Protein AF-A0AAW4NFN5-F1 (afdb_monomer)

Mean predicted aligned error: 8.97 Å

Sequence (107 aa):
WNAKKGEVRNARDNGRLASFLAEVKDKYNSLLTTNGIITVEMLKAVLKDKDTTGRFLLNFGDTIVEWYRTSKARQTFLHKRTWQKNLRAFVHSLDKDDIAFEDINEN

Structure (mmCIF, N/CA/C/O backbone):
data_AF-A0AAW4NFN5-F1
#
_entry.id   AF-A0AAW4NFN5-F1
#
loop_
_atom_site.group_PDB
_atom_site.id
_atom_site.type_symbol
_atom_site.label_atom_id
_atom_site.label_alt_id
_atom_site.label_comp_id
_atom_site.label_asym_id
_atom_site.label_entity_id
_atom_site.label_seq_id
_atom_site.pdbx_PDB_ins_code
_atom_site.Cartn_x
_atom_site.Cartn_y
_atom_site.Cartn_z
_atom_site.occupancy
_atom_site.B_iso_or_equiv
_atom_site.auth_seq_id
_atom_site.auth_comp_id
_atom_site.auth_asym_id
_atom_site.auth_atom_id
_atom_site.pdbx_PDB_model_num
ATOM 1 N N . TRP A 1 1 ? 22.480 0.160 -13.991 1.00 79.81 1 TRP A N 1
ATOM 2 C CA . TRP A 1 1 ? 21.381 1.102 -13.727 1.00 79.81 1 TRP A CA 1
ATOM 3 C C . TRP A 1 1 ? 21.968 2.478 -13.463 1.00 79.81 1 TRP A C 1
ATOM 5 O O . TRP A 1 1 ? 22.874 2.571 -12.644 1.00 79.81 1 TRP A O 1
ATOM 15 N N . ASN A 1 2 ? 21.517 3.516 -14.167 1.00 82.44 2 ASN A N 1
ATOM 16 C CA . ASN A 1 2 ? 21.845 4.908 -13.873 1.00 82.44 2 ASN A CA 1
ATOM 17 C C . ASN A 1 2 ? 20.659 5.539 -13.136 1.00 82.44 2 ASN A C 1
ATOM 19 O O . ASN A 1 2 ? 19.684 5.936 -13.766 1.00 82.44 2 ASN A O 1
ATOM 23 N N . ALA A 1 3 ? 20.757 5.647 -11.811 1.00 75.00 3 ALA A N 1
ATOM 24 C CA . ALA A 1 3 ? 19.664 6.139 -10.974 1.00 75.00 3 ALA A CA 1
ATOM 25 C C . ALA A 1 3 ? 19.273 7.602 -11.248 1.00 75.00 3 ALA A C 1
ATOM 27 O O . ALA A 1 3 ? 18.123 7.959 -11.032 1.00 75.00 3 ALA A O 1
ATOM 28 N N . LYS A 1 4 ? 20.193 8.438 -11.757 1.00 78.88 4 LYS A N 1
ATOM 29 C CA . LYS A 1 4 ? 19.895 9.843 -12.093 1.00 78.88 4 LYS A CA 1
ATOM 30 C C . LYS A 1 4 ? 19.066 9.982 -13.365 1.00 78.88 4 LYS A C 1
ATOM 32 O O . LYS A 1 4 ? 18.282 10.914 -13.473 1.00 78.88 4 LYS A O 1
ATOM 37 N N . LYS A 1 5 ? 19.285 9.092 -14.335 1.00 79.12 5 LYS A N 1
ATOM 38 C CA . LYS A 1 5 ? 18.600 9.128 -15.637 1.00 79.12 5 LYS A CA 1
ATOM 39 C C . LYS A 1 5 ? 17.435 8.151 -15.732 1.00 79.12 5 LYS A C 1
ATOM 41 O O . LYS A 1 5 ? 16.595 8.297 -16.604 1.00 79.12 5 LYS A O 1
ATOM 46 N N . GLY A 1 6 ? 17.387 7.160 -14.847 1.00 73.00 6 GLY A N 1
ATOM 47 C CA . GLY A 1 6 ? 16.391 6.103 -14.920 1.00 73.00 6 GLY A CA 1
ATOM 48 C C . GLY A 1 6 ? 16.633 5.128 -16.077 1.00 73.00 6 GLY A C 1
ATOM 49 O O . GLY A 1 6 ? 15.679 4.584 -16.614 1.00 73.00 6 GLY A O 1
ATOM 50 N N . GLU A 1 7 ? 17.890 4.912 -16.479 1.00 84.06 7 GLU A N 1
ATOM 51 C CA . GLU A 1 7 ? 18.245 4.163 -17.695 1.00 84.06 7 GLU A CA 1
ATOM 52 C C . GLU A 1 7 ? 19.255 3.034 -17.424 1.00 84.06 7 GLU A C 1
ATOM 54 O O . GLU A 1 7 ? 20.080 3.071 -16.501 1.00 84.06 7 GLU A O 1
ATOM 59 N N . VAL A 1 8 ? 19.238 2.015 -18.276 1.00 85.38 8 VAL A N 1
ATOM 60 C CA . VAL A 1 8 ? 20.260 0.976 -18.419 1.00 85.38 8 VAL A CA 1
ATOM 61 C C . VAL A 1 8 ? 21.063 1.177 -19.711 1.00 85.38 8 VAL A C 1
ATOM 63 O O . VAL A 1 8 ? 20.715 1.970 -20.578 1.00 85.38 8 VAL A O 1
ATOM 66 N N . ARG A 1 9 ? 22.210 0.498 -19.835 1.00 84.12 9 ARG A N 1
ATOM 67 C CA . ARG A 1 9 ? 23.105 0.670 -20.997 1.00 84.12 9 ARG A CA 1
ATOM 68 C C . ARG A 1 9 ? 22.526 0.099 -22.293 1.00 84.12 9 ARG A C 1
ATOM 70 O O . ARG A 1 9 ? 22.914 0.526 -23.372 1.00 84.12 9 ARG A O 1
ATOM 77 N N . ASN A 1 10 ? 21.649 -0.895 -22.186 1.00 90.75 10 ASN A N 1
ATOM 78 C CA . ASN A 1 10 ? 21.074 -1.581 -23.330 1.00 90.75 10 ASN A CA 1
ATOM 79 C C . ASN A 1 10 ? 19.816 -0.841 -23.812 1.00 90.75 10 ASN A C 1
ATOM 81 O O . ASN A 1 10 ? 18.858 -0.688 -23.057 1.00 90.75 10 ASN A O 1
ATOM 85 N N . ALA A 1 11 ? 19.806 -0.415 -25.076 1.00 86.00 11 ALA A N 1
ATOM 86 C CA . ALA A 1 11 ? 18.695 0.336 -25.662 1.00 86.00 11 ALA A CA 1
ATOM 87 C C . ALA A 1 11 ? 17.368 -0.449 -25.679 1.00 86.00 11 ALA A C 1
ATOM 89 O O . ALA A 1 11 ? 16.304 0.127 -25.459 1.00 86.00 11 ALA A O 1
ATOM 90 N N . ARG A 1 12 ? 17.418 -1.771 -25.883 1.00 88.88 12 ARG A N 1
ATOM 91 C CA . ARG A 1 12 ? 16.230 -2.636 -25.854 1.00 88.88 12 ARG A CA 1
ATOM 92 C C . ARG A 1 12 ? 15.629 -2.698 -24.455 1.00 88.88 12 ARG A C 1
ATOM 94 O O . ARG A 1 12 ? 14.414 -2.594 -24.300 1.00 88.88 12 ARG A O 1
ATOM 101 N N . ASP A 1 13 ? 16.476 -2.847 -23.443 1.00 87.19 13 ASP A N 1
ATOM 102 C CA . ASP A 1 13 ? 16.025 -2.877 -22.053 1.00 87.19 13 ASP A CA 1
ATOM 103 C C . ASP A 1 13 ? 15.548 -1.494 -21.583 1.00 87.19 13 ASP A C 1
ATOM 105 O O . ASP A 1 13 ? 14.597 -1.425 -20.808 1.00 87.19 13 ASP A O 1
ATOM 109 N N . ASN A 1 14 ? 16.096 -0.397 -22.125 1.00 85.75 14 ASN A N 1
ATOM 110 C CA . ASN A 1 14 ? 15.539 0.948 -21.930 1.00 85.75 14 ASN A CA 1
ATOM 111 C C . ASN A 1 14 ? 14.130 1.087 -22.505 1.00 85.75 14 ASN A C 1
ATOM 113 O O . ASN A 1 14 ? 13.263 1.640 -21.838 1.00 85.75 14 ASN A O 1
ATOM 117 N N . GLY A 1 15 ? 13.872 0.555 -23.703 1.00 88.12 15 GLY A N 1
ATOM 118 C CA . GLY A 1 15 ? 12.526 0.565 -24.287 1.00 88.12 15 GLY A CA 1
ATOM 119 C C . GLY A 1 15 ? 11.510 -0.213 -23.442 1.00 88.12 15 GLY A C 1
ATOM 120 O O . GLY A 1 15 ? 10.401 0.264 -23.194 1.00 88.12 15 GLY A O 1
ATOM 121 N N . ARG A 1 16 ? 11.909 -1.386 -22.927 1.00 88.69 16 ARG A N 1
ATOM 122 C CA . ARG A 1 16 ? 11.086 -2.178 -21.993 1.00 88.69 16 ARG A CA 1
ATOM 123 C C . ARG A 1 16 ? 10.813 -1.422 -20.698 1.00 88.69 16 ARG A C 1
ATOM 125 O O . ARG A 1 16 ? 9.680 -1.401 -20.231 1.00 88.69 16 ARG A O 1
ATOM 132 N N . LEU A 1 17 ? 11.837 -0.784 -20.142 1.00 86.19 17 LEU A N 1
ATOM 133 C CA . LEU A 1 17 ? 11.709 -0.008 -18.918 1.00 86.19 17 LEU A CA 1
ATOM 134 C C . LEU A 1 17 ? 10.800 1.212 -19.103 1.00 86.19 17 LEU A C 1
ATOM 136 O O . LEU A 1 17 ? 9.963 1.472 -18.247 1.00 86.19 17 LEU A O 1
ATOM 140 N N . ALA A 1 18 ? 10.929 1.933 -20.216 1.00 86.88 18 ALA A N 1
ATOM 141 C CA . ALA A 1 18 ? 10.069 3.069 -20.530 1.00 86.88 18 ALA A CA 1
ATOM 142 C C . ALA A 1 18 ? 8.598 2.644 -20.652 1.00 86.88 18 ALA A C 1
ATOM 144 O O . ALA A 1 18 ? 7.723 3.304 -20.096 1.00 86.88 18 ALA A O 1
ATOM 145 N N . SER A 1 19 ? 8.342 1.508 -21.308 1.00 88.38 19 SER A N 1
ATOM 146 C CA . SER A 1 19 ? 6.992 0.939 -21.433 1.00 88.38 19 SER A CA 1
ATOM 147 C C . SER A 1 19 ? 6.417 0.555 -20.067 1.00 88.38 19 SER A C 1
ATOM 149 O O . SER A 1 19 ? 5.292 0.920 -19.746 1.00 88.38 19 SER A O 1
ATOM 151 N N . PHE A 1 20 ? 7.219 -0.100 -19.222 1.00 85.56 20 PHE A N 1
ATOM 152 C CA . PHE A 1 20 ? 6.820 -0.441 -17.857 1.00 85.56 20 PHE A CA 1
ATOM 153 C C . PHE A 1 20 ? 6.539 0.808 -17.004 1.00 85.56 20 PHE A C 1
ATOM 155 O O . PHE A 1 20 ? 5.557 0.856 -16.274 1.00 85.56 20 PHE A O 1
ATOM 162 N N . LEU A 1 21 ? 7.362 1.855 -17.113 1.00 86.56 21 LEU A N 1
ATOM 163 C CA . LEU A 1 21 ? 7.136 3.119 -16.404 1.00 86.56 21 LEU A CA 1
ATOM 164 C C . LEU A 1 21 ? 5.854 3.826 -16.860 1.00 86.56 21 LEU A C 1
ATOM 166 O O . LEU A 1 21 ? 5.182 4.434 -16.028 1.00 86.56 21 LEU A O 1
ATOM 170 N N . ALA A 1 22 ? 5.521 3.761 -18.151 1.00 88.88 22 ALA A N 1
ATOM 171 C CA . ALA A 1 22 ? 4.262 4.285 -18.670 1.00 88.88 22 ALA A CA 1
ATOM 172 C C . ALA A 1 22 ? 3.067 3.516 -18.086 1.00 88.88 22 ALA A C 1
ATOM 174 O O . ALA A 1 22 ? 2.170 4.131 -17.521 1.00 88.88 22 ALA A O 1
ATOM 175 N N . GLU A 1 23 ? 3.120 2.182 -18.095 1.00 88.19 23 GLU A N 1
ATOM 176 C CA . GLU A 1 23 ? 2.078 1.331 -17.507 1.00 88.19 23 GLU A CA 1
ATOM 177 C C . GLU A 1 23 ? 1.865 1.613 -16.009 1.00 88.19 23 GLU A C 1
ATOM 179 O O . GLU A 1 23 ? 0.731 1.733 -15.542 1.00 88.19 23 GLU A O 1
ATOM 184 N N . VAL A 1 24 ? 2.954 1.766 -15.246 1.00 84.94 24 VAL A N 1
ATOM 185 C CA . VAL A 1 24 ? 2.895 2.119 -13.820 1.00 84.94 24 VAL A CA 1
ATOM 186 C C . VAL A 1 24 ? 2.219 3.474 -13.615 1.00 84.94 24 VAL A C 1
ATOM 188 O O . VAL A 1 24 ? 1.400 3.605 -12.706 1.00 84.94 24 VAL A O 1
ATOM 191 N N . LYS A 1 25 ? 2.538 4.477 -14.443 1.00 84.56 25 LYS A N 1
ATOM 192 C CA . LYS A 1 25 ? 1.921 5.810 -14.368 1.00 84.56 25 LYS A CA 1
ATOM 193 C C . LYS A 1 25 ? 0.436 5.776 -14.717 1.00 84.56 25 LYS A C 1
ATOM 195 O O . LYS A 1 25 ? -0.349 6.398 -14.008 1.00 84.56 25 LYS A O 1
ATOM 200 N N . ASP A 1 26 ? 0.047 5.031 -15.745 1.00 86.56 26 ASP A N 1
ATOM 201 C CA . ASP A 1 26 ? -1.355 4.916 -16.154 1.00 86.56 26 ASP A CA 1
ATOM 202 C C . ASP A 1 26 ? -2.192 4.221 -15.073 1.00 86.56 26 ASP A C 1
ATOM 204 O O . ASP A 1 26 ? -3.225 4.748 -14.652 1.00 86.56 26 ASP A O 1
ATOM 208 N N . LYS A 1 27 ? -1.712 3.087 -14.538 1.00 81.81 27 LYS A N 1
ATOM 209 C CA . LYS A 1 27 ? -2.376 2.376 -13.429 1.00 81.81 27 LYS A CA 1
ATOM 210 C C . LYS A 1 27 ? -2.416 3.221 -12.151 1.00 81.81 27 LYS A C 1
ATOM 212 O O . LYS A 1 27 ? -3.423 3.196 -11.449 1.00 81.81 27 LYS A O 1
ATOM 217 N N . TYR A 1 28 ? -1.363 3.992 -11.864 1.00 81.44 28 TYR A N 1
ATOM 218 C CA . TYR A 1 28 ? -1.364 4.966 -10.770 1.00 81.44 28 TYR A CA 1
ATOM 219 C C . TYR A 1 28 ? -2.468 6.007 -10.979 1.00 81.44 28 TYR A C 1
ATOM 221 O O . TYR A 1 28 ? -3.372 6.094 -10.160 1.00 81.44 28 TYR A O 1
ATOM 229 N N . ASN A 1 29 ? -2.475 6.736 -12.094 1.00 79.81 29 ASN A N 1
ATOM 230 C CA . ASN A 1 29 ? -3.467 7.787 -12.334 1.00 79.81 29 ASN A CA 1
ATOM 231 C C . ASN A 1 29 ? -4.906 7.247 -12.290 1.00 79.81 29 ASN A C 1
ATOM 233 O O . ASN A 1 29 ? -5.766 7.854 -11.657 1.00 79.81 29 ASN A O 1
ATOM 237 N N . SER A 1 30 ? -5.152 6.069 -12.873 1.00 80.38 30 SER A N 1
ATOM 238 C CA . SER A 1 30 ? -6.462 5.409 -12.822 1.00 80.38 30 SER A CA 1
ATOM 239 C C . SER A 1 30 ? -6.916 5.106 -11.390 1.00 80.38 30 SER A C 1
ATOM 241 O O . SER A 1 30 ? -8.086 5.314 -11.063 1.00 80.38 30 SER A O 1
ATOM 243 N N . LEU A 1 31 ? -6.014 4.619 -10.530 1.00 73.06 31 LEU A N 1
ATOM 244 C CA . LEU A 1 31 ? -6.323 4.362 -9.122 1.00 73.06 31 LEU A CA 1
ATOM 245 C C . LEU A 1 31 ? -6.591 5.658 -8.356 1.00 73.06 31 LEU A C 1
ATOM 247 O O . LEU A 1 31 ? -7.501 5.681 -7.535 1.00 73.06 31 LEU A O 1
ATOM 251 N N . LEU A 1 32 ? -5.850 6.732 -8.644 1.00 73.69 32 LEU A N 1
ATOM 252 C CA . LEU A 1 32 ? -6.001 8.015 -7.948 1.00 73.69 32 LEU A CA 1
ATOM 253 C C . LEU A 1 32 ? -7.380 8.593 -8.231 1.00 73.69 32 LEU A C 1
ATOM 255 O O . LEU A 1 32 ? -8.093 8.983 -7.315 1.00 73.69 32 LEU A O 1
ATOM 259 N N . THR A 1 33 ? -7.765 8.596 -9.508 1.00 74.75 33 THR A N 1
ATOM 260 C CA . THR A 1 33 ? -9.070 9.083 -9.952 1.00 74.75 33 THR A CA 1
ATOM 261 C C . THR A 1 33 ? -10.220 8.254 -9.383 1.00 74.75 33 THR A C 1
ATOM 263 O O . THR A 1 33 ? -11.266 8.813 -9.077 1.00 74.75 33 THR A O 1
ATOM 266 N N . THR A 1 34 ? -10.042 6.939 -9.232 1.00 69.19 34 THR A N 1
ATOM 267 C CA . THR A 1 34 ? -11.123 6.045 -8.780 1.00 69.19 34 THR A CA 1
ATOM 268 C C . THR A 1 34 ? -11.273 6.021 -7.260 1.00 69.19 34 THR A C 1
ATOM 270 O O . THR A 1 34 ? -12.395 5.983 -6.760 1.00 69.19 34 THR A O 1
ATOM 273 N N . ASN A 1 35 ? -10.157 6.028 -6.524 1.00 64.44 35 ASN A N 1
ATOM 274 C CA . ASN A 1 35 ? -10.138 5.727 -5.091 1.00 64.44 35 ASN A CA 1
ATOM 275 C C . ASN A 1 35 ? -9.774 6.933 -4.213 1.00 64.44 35 ASN A C 1
ATOM 277 O O . ASN A 1 35 ? -9.806 6.807 -2.992 1.00 64.44 35 ASN A O 1
ATOM 281 N N . GLY A 1 36 ? -9.353 8.063 -4.793 1.00 62.12 36 GLY A N 1
ATOM 282 C CA . GLY A 1 36 ? -8.903 9.257 -4.063 1.00 62.12 36 GLY A CA 1
ATOM 283 C C . GLY A 1 36 ? -7.541 9.114 -3.365 1.00 62.12 36 GLY A C 1
ATOM 284 O O . GLY A 1 36 ? -6.851 10.109 -3.170 1.00 62.12 36 GLY A O 1
ATOM 285 N N . ILE A 1 37 ? -7.111 7.886 -3.049 1.00 64.69 37 ILE A N 1
ATOM 286 C CA . ILE A 1 37 ? -5.837 7.552 -2.395 1.00 64.69 37 ILE A CA 1
ATOM 287 C C . ILE A 1 37 ? -5.178 6.363 -3.092 1.00 64.69 37 ILE A C 1
ATOM 289 O O . ILE A 1 37 ? -5.842 5.430 -3.546 1.00 64.69 37 ILE A O 1
ATOM 293 N N . ILE A 1 38 ? -3.841 6.365 -3.123 1.00 65.75 38 ILE A N 1
ATOM 294 C CA . ILE A 1 38 ? -3.039 5.240 -3.611 1.00 65.75 38 ILE A CA 1
ATOM 295 C C . ILE A 1 38 ? -1.984 4.858 -2.586 1.00 65.75 38 ILE A C 1
ATOM 297 O O . ILE A 1 38 ? -1.079 5.632 -2.285 1.00 65.75 38 ILE A O 1
ATOM 301 N N . THR A 1 39 ? -2.019 3.602 -2.146 1.00 71.44 39 THR A N 1
ATOM 302 C CA . THR A 1 39 ? -0.892 2.987 -1.438 1.00 71.44 39 THR A CA 1
ATOM 303 C C . THR A 1 39 ? -0.004 2.197 -2.402 1.00 71.44 39 THR A C 1
ATOM 305 O O . THR A 1 39 ? -0.444 1.704 -3.443 1.00 71.44 39 THR A O 1
ATOM 308 N N . VAL A 1 40 ? 1.263 1.995 -2.034 1.00 75.00 40 VAL A N 1
ATOM 309 C CA . VAL A 1 40 ? 2.204 1.173 -2.820 1.00 75.00 40 VAL A CA 1
ATOM 310 C C . VAL A 1 40 ? 1.687 -0.259 -3.024 1.00 75.00 40 VAL A C 1
ATOM 312 O O . VAL A 1 40 ? 1.949 -0.872 -4.058 1.00 75.00 40 VAL A O 1
ATOM 315 N N . GLU A 1 41 ? 0.945 -0.811 -2.061 1.00 74.50 41 GLU A N 1
ATOM 316 C CA . GLU A 1 41 ? 0.388 -2.161 -2.181 1.00 74.50 41 GLU A CA 1
ATOM 317 C C . GLU A 1 41 ? -0.808 -2.217 -3.148 1.00 74.50 41 GLU A C 1
ATOM 319 O O . GLU A 1 41 ? -0.926 -3.209 -3.865 1.00 74.50 41 GLU A O 1
ATOM 324 N N . MET A 1 42 ? -1.618 -1.152 -3.258 1.00 74.19 42 MET A N 1
ATOM 325 C CA . MET A 1 42 ? -2.657 -1.022 -4.299 1.00 74.19 42 MET A CA 1
ATOM 326 C C . MET A 1 42 ? -2.043 -1.021 -5.693 1.00 74.19 42 MET A C 1
ATOM 328 O O . MET A 1 42 ? -2.424 -1.821 -6.542 1.00 74.19 42 MET A O 1
ATOM 332 N N . LEU A 1 43 ? -1.024 -0.188 -5.911 1.00 76.69 43 LEU A N 1
ATOM 333 C CA . LEU A 1 43 ? -0.354 -0.111 -7.205 1.00 76.69 43 LEU A CA 1
ATOM 334 C C . LEU A 1 43 ? 0.279 -1.458 -7.595 1.00 76.69 43 LEU A C 1
ATOM 336 O O . LEU A 1 43 ? 0.130 -1.916 -8.725 1.00 76.69 43 LEU A O 1
ATOM 340 N N . LYS A 1 44 ? 0.928 -2.144 -6.642 1.00 79.31 44 LYS A N 1
ATOM 341 C CA . LYS A 1 44 ? 1.475 -3.498 -6.851 1.00 79.31 44 LYS A CA 1
ATOM 342 C C . LYS A 1 44 ? 0.406 -4.541 -7.169 1.00 79.31 44 LYS A C 1
ATOM 344 O O . LYS A 1 44 ? 0.716 -5.498 -7.876 1.00 79.31 44 LYS A O 1
ATOM 349 N N . ALA A 1 45 ? -0.788 -4.411 -6.599 1.00 75.44 45 ALA A N 1
ATOM 350 C CA . ALA A 1 45 ? -1.887 -5.333 -6.835 1.00 75.44 45 ALA A CA 1
ATOM 351 C C . ALA A 1 45 ? -2.470 -5.135 -8.246 1.00 75.44 45 ALA A C 1
ATOM 353 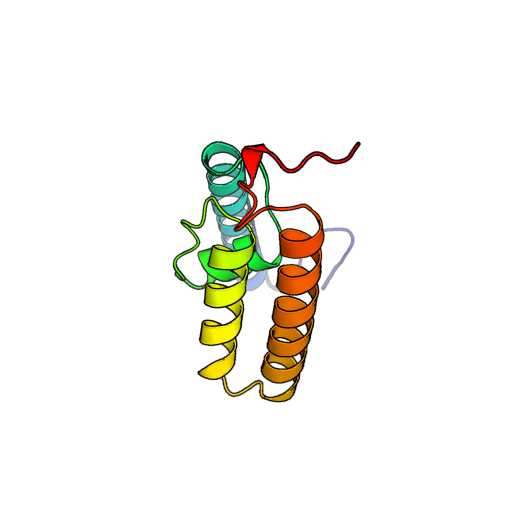O O . ALA A 1 45 ? -2.534 -6.110 -8.994 1.00 75.44 45 ALA A O 1
ATOM 354 N N . VAL A 1 46 ? -2.724 -3.893 -8.681 1.00 74.25 46 VAL A N 1
ATOM 355 C CA . VAL A 1 46 ? -3.160 -3.608 -10.065 1.00 74.25 46 VAL A CA 1
ATOM 356 C C . VAL A 1 46 ? -2.112 -4.024 -11.094 1.00 74.25 46 VAL A C 1
ATOM 358 O O . VAL A 1 46 ? -2.456 -4.576 -12.135 1.00 74.25 46 VAL A O 1
ATOM 361 N N . LEU A 1 47 ? -0.821 -3.805 -10.826 1.00 79.88 47 LEU A N 1
ATOM 362 C CA . LEU A 1 47 ? 0.269 -4.241 -11.715 1.00 79.88 47 LEU A CA 1
ATOM 363 C C . LEU A 1 47 ? 0.385 -5.765 -11.852 1.00 79.88 47 LEU A C 1
ATOM 365 O O . LEU A 1 47 ? 1.085 -6.249 -12.733 1.00 79.88 47 LEU A O 1
ATOM 369 N N . LYS A 1 48 ? -0.253 -6.531 -10.967 1.00 80.38 48 LYS A N 1
ATOM 370 C CA . LYS A 1 48 ? -0.276 -7.998 -11.016 1.00 80.38 48 LYS A CA 1
ATOM 371 C C . LYS A 1 48 ? -1.670 -8.542 -11.324 1.00 80.38 48 LYS A C 1
ATOM 373 O O . LYS A 1 48 ? -1.956 -9.690 -10.971 1.00 80.38 48 LYS A O 1
ATOM 378 N N . ASP A 1 49 ? -2.515 -7.698 -11.915 1.00 73.81 49 ASP A N 1
ATOM 379 C CA . ASP A 1 49 ? -3.903 -7.977 -12.287 1.00 73.81 49 ASP A CA 1
ATOM 380 C C . ASP A 1 49 ? -4.703 -8.605 -11.137 1.00 73.81 49 ASP A C 1
ATOM 382 O O . ASP A 1 49 ? -5.455 -9.568 -11.297 1.00 73.81 49 ASP A O 1
ATOM 386 N N . LYS A 1 50 ? -4.481 -8.085 -9.926 1.00 68.19 50 LYS A N 1
ATOM 387 C CA . LYS A 1 50 ? -5.274 -8.408 -8.741 1.00 68.19 50 LYS A CA 1
ATOM 388 C C . LYS A 1 50 ? -6.368 -7.373 -8.574 1.00 68.19 50 LYS A C 1
ATOM 390 O O . LYS A 1 50 ? -6.148 -6.196 -8.851 1.00 68.19 50 LYS A O 1
ATOM 395 N N . ASP A 1 51 ? -7.522 -7.8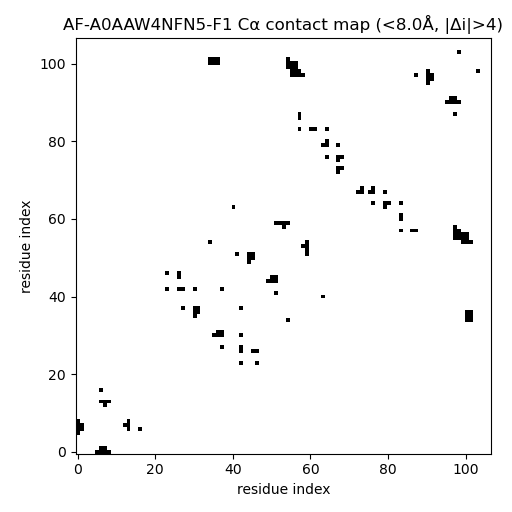25 -8.096 1.00 64.38 51 ASP A N 1
ATOM 396 C CA . ASP A 1 51 ? -8.619 -6.926 -7.772 1.00 64.38 51 ASP A CA 1
ATOM 397 C C . ASP A 1 51 ? -8.193 -5.970 -6.651 1.00 64.38 51 ASP A C 1
ATOM 399 O O . ASP A 1 51 ? -7.759 -6.385 -5.574 1.00 64.38 51 ASP A O 1
ATOM 403 N N . THR A 1 52 ? -8.272 -4.677 -6.942 1.00 61.00 52 THR A N 1
ATOM 404 C CA . THR A 1 52 ? -8.027 -3.587 -5.994 1.00 61.00 52 THR A CA 1
ATOM 405 C C . THR A 1 52 ? -9.240 -2.692 -5.852 1.00 61.00 52 THR A C 1
ATOM 407 O O . THR A 1 52 ? -9.116 -1.572 -5.356 1.00 61.00 52 THR A O 1
ATOM 410 N N . THR A 1 53 ? -10.407 -3.165 -6.288 1.00 61.06 53 THR A N 1
ATOM 411 C CA . THR A 1 53 ? -11.693 -2.476 -6.170 1.00 61.06 53 THR A CA 1
ATOM 412 C C . THR A 1 53 ? -12.189 -2.534 -4.719 1.00 61.06 53 THR A C 1
ATOM 414 O O . THR A 1 53 ? -13.348 -2.808 -4.438 1.00 61.06 53 THR A O 1
ATOM 417 N N . GLY A 1 54 ? -11.295 -2.309 -3.757 1.00 61.81 54 GLY A N 1
ATOM 418 C CA . GLY A 1 54 ? -11.655 -2.044 -2.376 1.00 61.81 54 GLY A CA 1
ATOM 419 C C . GLY A 1 54 ? -11.859 -0.546 -2.233 1.00 61.81 54 GLY A C 1
ATOM 420 O O . GLY A 1 54 ? -10.967 0.228 -2.570 1.00 61.81 54 GLY A O 1
ATOM 421 N N . ARG A 1 55 ? -13.025 -0.131 -1.739 1.00 74.12 55 ARG A N 1
ATOM 422 C CA . ARG A 1 55 ? -13.256 1.252 -1.287 1.00 74.12 55 ARG A CA 1
ATOM 423 C C . ARG A 1 55 ? -13.023 1.414 0.211 1.00 74.12 55 ARG A C 1
ATOM 425 O O . ARG A 1 55 ? -13.107 2.528 0.702 1.00 74.12 55 ARG A O 1
ATOM 432 N N . PHE A 1 56 ? -12.734 0.318 0.913 1.00 83.19 56 PHE A N 1
ATOM 433 C CA . PHE A 1 56 ? -12.637 0.260 2.365 1.00 83.19 56 PHE A CA 1
ATOM 434 C C . PHE A 1 56 ? -11.317 -0.365 2.826 1.00 83.19 56 PHE A C 1
ATOM 436 O O . PHE A 1 56 ? -10.801 -1.304 2.209 1.00 83.19 56 PHE A O 1
ATOM 443 N N . LEU A 1 57 ? -10.782 0.165 3.920 1.00 85.75 57 LEU A N 1
ATOM 444 C CA . LEU A 1 57 ? -9.443 -0.082 4.435 1.00 85.75 57 LEU A CA 1
ATOM 445 C C . LEU A 1 57 ? -9.221 -1.531 4.885 1.00 85.75 57 LEU A C 1
ATOM 447 O O . LEU A 1 57 ? -8.249 -2.162 4.457 1.00 85.75 57 LEU A O 1
ATOM 451 N N . LEU A 1 58 ? -10.096 -2.073 5.734 1.00 90.31 58 LEU A N 1
ATOM 452 C CA . LEU A 1 58 ? -9.967 -3.434 6.249 1.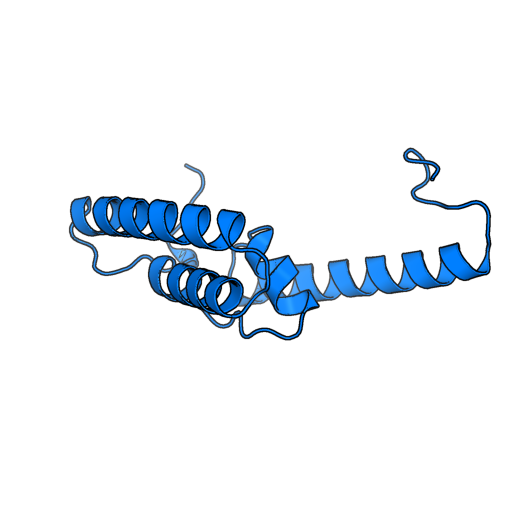00 90.31 58 LEU A CA 1
ATOM 453 C C . LEU A 1 58 ? -10.282 -4.456 5.164 1.00 90.31 58 LEU A C 1
ATOM 455 O O . LEU A 1 58 ? -9.502 -5.393 4.996 1.00 90.31 58 LEU A O 1
ATOM 459 N N . ASN A 1 59 ? -11.345 -4.254 4.384 1.00 87.44 59 ASN A N 1
ATOM 460 C CA . ASN A 1 59 ? -11.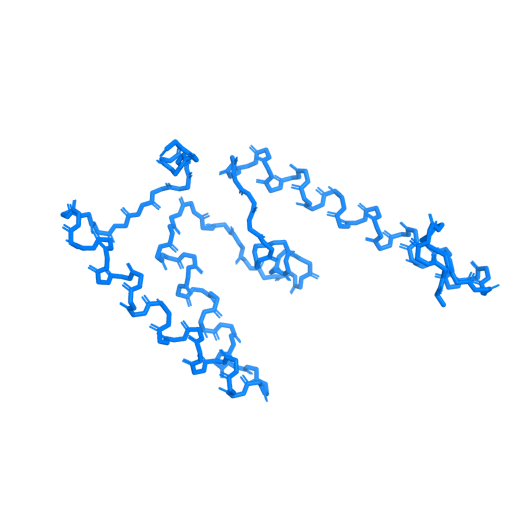664 -5.124 3.250 1.00 87.44 59 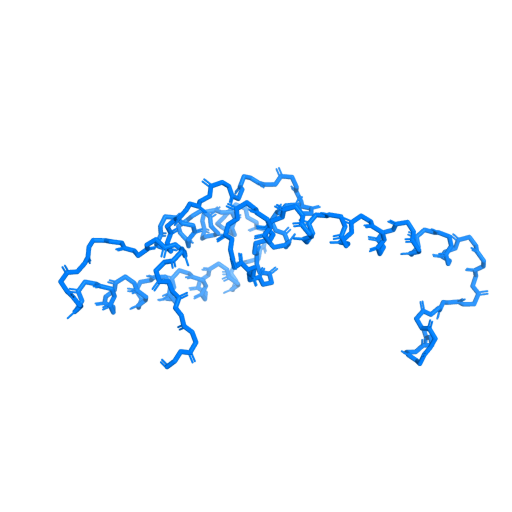ASN A CA 1
ATOM 461 C C . ASN A 1 59 ? -10.487 -5.262 2.262 1.00 87.44 59 ASN A C 1
ATOM 463 O O . ASN A 1 59 ? -10.104 -6.368 1.860 1.00 87.44 59 ASN A O 1
ATOM 467 N N . PHE A 1 60 ? -9.856 -4.140 1.915 1.00 84.06 60 PHE A N 1
ATOM 468 C CA . PHE A 1 60 ? -8.682 -4.139 1.051 1.00 84.06 60 PHE A CA 1
ATOM 469 C C . PHE A 1 60 ? -7.478 -4.834 1.710 1.00 84.06 60 PHE A C 1
ATOM 471 O O . PHE A 1 60 ? -6.775 -5.624 1.072 1.00 84.06 60 PHE A O 1
ATOM 478 N N . GLY A 1 61 ? -7.255 -4.594 3.004 1.00 84.75 61 GLY A N 1
ATOM 479 C CA . GLY A 1 61 ? -6.214 -5.272 3.775 1.00 84.75 61 GLY A CA 1
ATOM 480 C C . GLY A 1 61 ? -6.382 -6.797 3.821 1.00 84.75 61 GLY A C 1
ATOM 481 O O . GLY A 1 61 ? -5.397 -7.524 3.669 1.00 84.75 61 GLY A O 1
ATOM 482 N N . ASP A 1 62 ? -7.613 -7.303 3.943 1.00 88.75 62 ASP A N 1
ATOM 483 C CA . ASP A 1 62 ? -7.906 -8.743 3.923 1.00 88.75 62 ASP A CA 1
ATOM 484 C C . ASP A 1 62 ? -7.576 -9.361 2.556 1.00 88.75 62 ASP A C 1
ATOM 486 O O . ASP A 1 62 ? -6.945 -10.420 2.482 1.00 88.75 62 ASP A O 1
ATOM 490 N N . THR A 1 63 ? -7.901 -8.648 1.474 1.00 82.88 63 THR A N 1
ATOM 491 C CA . THR A 1 63 ? -7.554 -9.043 0.099 1.00 82.88 63 THR A CA 1
ATOM 492 C C . THR A 1 63 ? -6.036 -9.171 -0.080 1.00 82.88 63 THR A C 1
ATOM 494 O O . THR A 1 63 ? -5.547 -10.155 -0.645 1.00 82.88 63 TH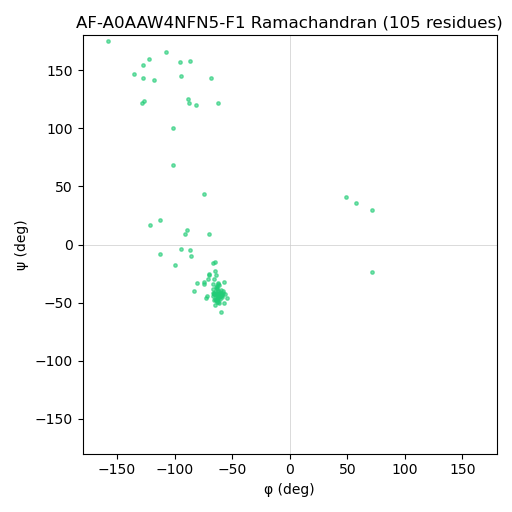R A O 1
ATOM 497 N N . ILE A 1 64 ? -5.257 -8.227 0.467 1.00 79.62 64 ILE A N 1
ATOM 498 C CA . ILE A 1 64 ? -3.788 -8.304 0.459 1.00 79.62 64 ILE A CA 1
ATOM 499 C C . ILE A 1 64 ? -3.294 -9.525 1.246 1.00 79.62 64 ILE A C 1
ATOM 501 O O . ILE A 1 64 ? -2.403 -10.241 0.778 1.00 79.62 64 ILE A O 1
ATOM 505 N N . VAL A 1 65 ? -3.832 -9.767 2.444 1.00 86.50 65 VAL A N 1
ATOM 506 C CA . VAL A 1 65 ? -3.411 -10.896 3.289 1.00 86.50 65 VAL A CA 1
ATOM 507 C C . VAL A 1 65 ? -3.647 -12.230 2.580 1.00 86.50 65 VAL A C 1
ATOM 509 O O . VAL A 1 65 ? -2.730 -13.056 2.531 1.00 86.50 65 VAL A O 1
ATOM 512 N N . GLU A 1 66 ? -4.824 -12.434 1.987 1.00 85.62 66 GLU A N 1
ATOM 513 C CA . GLU A 1 66 ? -5.159 -13.667 1.262 1.00 85.62 66 GLU A CA 1
ATOM 514 C C . GLU A 1 66 ? -4.319 -13.852 -0.009 1.00 85.62 66 GLU A C 1
ATOM 516 O O . GLU A 1 66 ? -3.889 -14.965 -0.332 1.00 85.62 66 GLU A O 1
ATOM 521 N N . TRP A 1 67 ? -3.957 -12.766 -0.689 1.00 81.81 67 TRP A N 1
ATOM 522 C CA . TRP A 1 67 ? -3.017 -12.860 -1.799 1.00 81.81 67 TRP A CA 1
ATOM 523 C C . TRP A 1 67 ? -1.641 -13.371 -1.346 1.00 81.81 67 TRP A C 1
ATOM 525 O O . TRP A 1 67 ? -1.089 -14.299 -1.947 1.00 81.81 67 TRP A O 1
ATOM 535 N N . TYR A 1 68 ? -1.087 -12.836 -0.256 1.00 82.19 68 TYR A N 1
ATOM 536 C CA . TYR A 1 68 ? 0.197 -13.330 0.246 1.00 82.19 68 TYR A CA 1
ATOM 537 C C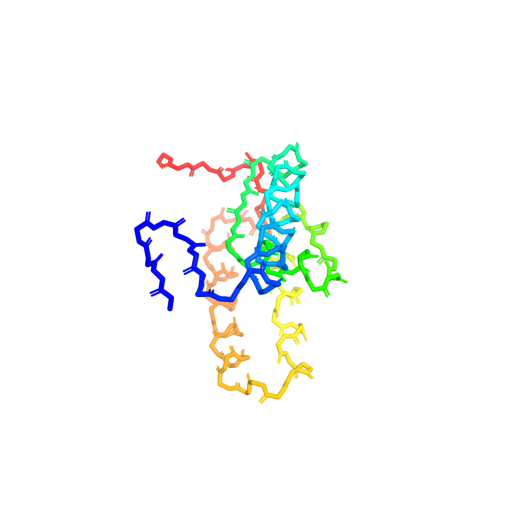 . TYR A 1 68 ? 0.102 -14.737 0.846 1.00 82.19 68 TYR A C 1
ATOM 539 O O . TYR A 1 68 ? 1.100 -15.460 0.801 1.00 82.19 68 TYR A O 1
ATOM 547 N N . ARG A 1 69 ? -1.072 -15.163 1.328 1.00 84.94 69 ARG A N 1
ATOM 548 C CA . ARG A 1 69 ? -1.315 -16.526 1.828 1.00 84.94 69 ARG A CA 1
ATOM 549 C C . ARG A 1 69 ? -1.024 -17.596 0.780 1.00 84.94 69 ARG A C 1
ATOM 551 O O . ARG A 1 69 ? -0.459 -18.634 1.110 1.00 84.94 69 ARG A O 1
ATOM 558 N N . THR A 1 70 ? -1.393 -17.336 -0.472 1.00 79.12 70 THR A N 1
ATOM 559 C CA . THR A 1 70 ? -1.196 -18.267 -1.599 1.00 79.12 70 THR A CA 1
ATOM 560 C C . THR A 1 70 ? 0.176 -18.125 -2.270 1.00 79.12 70 THR A C 1
ATOM 562 O O . THR A 1 70 ? 0.532 -18.907 -3.150 1.00 79.12 70 THR A O 1
ATOM 565 N N . SER A 1 71 ? 0.985 -17.151 -1.843 1.00 76.00 71 SER A N 1
ATOM 566 C CA . SER A 1 71 ? 2.331 -16.917 -2.370 1.00 76.00 71 SER A CA 1
ATOM 567 C C . SER A 1 71 ? 3.396 -17.764 -1.652 1.00 76.00 71 SER A C 1
ATOM 569 O O . SER A 1 71 ? 3.246 -18.125 -0.487 1.00 76.00 71 SER A O 1
ATOM 571 N N . LYS A 1 72 ? 4.553 -18.007 -2.291 1.00 76.25 72 LYS A N 1
ATOM 572 C CA . LYS A 1 72 ? 5.719 -18.653 -1.641 1.00 76.25 72 LYS A CA 1
ATOM 573 C C . LYS A 1 72 ? 6.422 -17.759 -0.588 1.00 76.25 72 LYS A C 1
ATOM 575 O O . LYS A 1 72 ? 7.489 -18.119 -0.098 1.00 76.25 72 LYS A O 1
ATOM 580 N N . ALA A 1 73 ? 5.854 -16.605 -0.217 1.00 76.56 73 ALA A N 1
ATOM 581 C CA . ALA A 1 73 ? 6.457 -15.613 0.681 1.00 76.56 73 ALA A CA 1
ATOM 582 C C . ALA A 1 73 ? 5.892 -15.685 2.118 1.00 76.56 73 ALA A C 1
ATOM 584 O O . ALA A 1 73 ? 5.220 -14.768 2.595 1.00 76.56 73 ALA A O 1
ATOM 585 N N . ARG A 1 74 ? 6.188 -16.775 2.843 1.00 83.12 74 A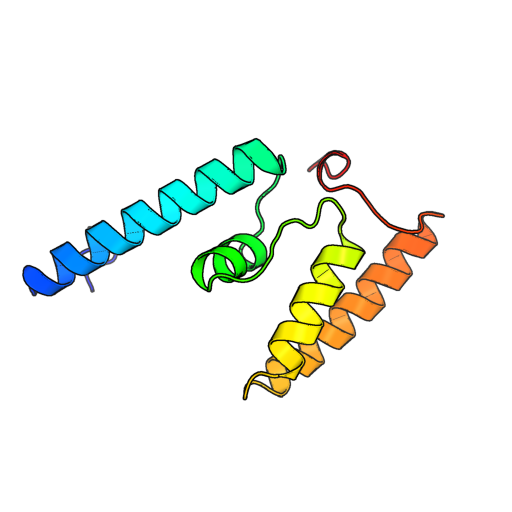RG A N 1
ATOM 586 C CA . ARG A 1 74 ? 5.610 -17.062 4.176 1.00 83.12 74 ARG A CA 1
ATOM 587 C C . ARG A 1 74 ? 5.838 -15.959 5.217 1.00 83.12 74 ARG A C 1
ATOM 589 O O . ARG A 1 74 ? 4.919 -15.633 5.961 1.00 83.12 74 ARG A O 1
ATOM 596 N N . GLN A 1 75 ? 7.040 -15.387 5.280 1.00 83.06 75 GLN A N 1
ATOM 597 C CA . GLN A 1 75 ? 7.354 -14.325 6.247 1.00 83.06 75 GLN A CA 1
ATOM 598 C C . GLN A 1 75 ? 6.551 -13.049 5.970 1.00 83.06 75 GLN A C 1
ATOM 600 O O . GLN A 1 75 ? 5.977 -12.462 6.885 1.00 83.06 75 GLN A O 1
ATOM 605 N N . THR A 1 76 ? 6.428 -12.666 4.697 1.00 79.38 76 THR A N 1
ATOM 606 C CA . THR A 1 76 ? 5.602 -11.529 4.277 1.00 79.38 76 THR A CA 1
ATOM 607 C C . THR A 1 76 ? 4.136 -11.752 4.633 1.00 79.38 76 THR A C 1
ATOM 609 O O . THR A 1 76 ? 3.514 -10.857 5.196 1.00 79.38 76 THR A O 1
ATOM 612 N N . PHE A 1 77 ? 3.600 -12.952 4.388 1.00 84.88 77 PHE A N 1
ATOM 613 C CA . PHE A 1 77 ? 2.238 -13.308 4.790 1.00 84.88 77 PHE A CA 1
ATOM 614 C C . PHE A 1 77 ? 2.006 -13.140 6.299 1.00 84.88 77 PHE A C 1
ATOM 616 O O . PHE A 1 77 ? 1.049 -12.477 6.698 1.00 84.88 77 PHE A O 1
ATOM 623 N N . LEU A 1 78 ? 2.887 -13.695 7.143 1.00 89.00 78 LEU A N 1
ATOM 624 C CA . LEU A 1 78 ? 2.755 -13.587 8.601 1.00 89.00 78 LEU A CA 1
ATOM 625 C C . LEU A 1 78 ? 2.776 -12.128 9.063 1.00 89.00 78 LEU A C 1
ATOM 627 O O . LEU A 1 78 ? 1.955 -11.732 9.887 1.00 89.00 78 LEU A O 1
ATOM 631 N N . HIS A 1 79 ? 3.670 -11.323 8.490 1.00 86.69 79 HIS A N 1
ATOM 632 C CA . HIS A 1 79 ? 3.753 -9.901 8.793 1.00 86.69 79 HIS A CA 1
ATOM 633 C C . HIS A 1 79 ? 2.461 -9.162 8.415 1.00 86.69 79 HIS A C 1
ATOM 635 O O . HIS A 1 79 ? 1.888 -8.470 9.254 1.00 86.69 79 HIS A O 1
ATOM 641 N N . LYS A 1 80 ? 1.950 -9.359 7.190 1.00 86.12 80 LYS A N 1
ATOM 642 C CA . LYS A 1 80 ? 0.687 -8.754 6.731 1.00 86.12 80 LYS A CA 1
ATOM 643 C C . LYS A 1 80 ? -0.493 -9.168 7.610 1.00 86.12 80 LYS A C 1
ATOM 645 O O . LYS A 1 80 ? -1.284 -8.316 7.993 1.00 86.12 80 LYS A O 1
ATOM 650 N N . ARG A 1 81 ? -0.582 -10.449 7.984 1.00 91.94 81 ARG A N 1
ATOM 651 C CA . ARG A 1 81 ? -1.643 -10.970 8.858 1.00 91.94 81 ARG A CA 1
ATOM 652 C C . ARG A 1 81 ? -1.633 -10.303 10.237 1.00 91.94 81 ARG A C 1
ATOM 654 O O . ARG A 1 81 ? -2.693 -9.940 10.740 1.00 91.94 81 ARG A O 1
ATOM 661 N N . THR A 1 82 ? -0.459 -10.135 10.846 1.00 91.88 82 THR A N 1
ATOM 662 C CA . THR A 1 82 ? -0.328 -9.452 12.145 1.00 91.88 82 THR A CA 1
ATOM 663 C C . THR A 1 82 ? -0.727 -7.983 12.044 1.00 91.88 82 THR A C 1
ATOM 665 O O . THR A 1 82 ? -1.519 -7.512 12.856 1.00 91.88 82 THR A O 1
ATOM 668 N N . TRP A 1 83 ? -0.239 -7.273 11.024 1.00 87.25 83 TRP A N 1
ATOM 669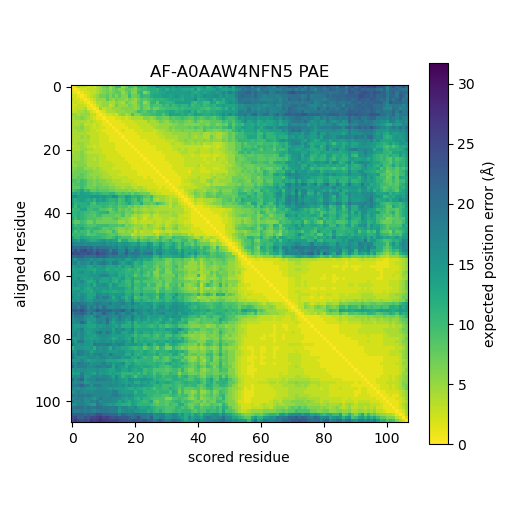 C CA . TRP A 1 83 ? -0.613 -5.877 10.791 1.00 87.25 83 TRP A CA 1
ATOM 670 C C . TRP A 1 83 ? -2.111 -5.705 10.566 1.00 87.25 83 TRP A C 1
ATOM 672 O O . TRP A 1 83 ? -2.709 -4.827 11.174 1.00 87.25 83 TRP A O 1
ATOM 682 N N . GLN A 1 84 ? -2.728 -6.580 9.773 1.00 93.06 84 GLN A N 1
ATOM 683 C CA . GLN A 1 84 ? -4.163 -6.530 9.508 1.00 93.06 84 GLN A CA 1
ATOM 684 C C . GLN A 1 84 ? -4.994 -6.746 10.778 1.00 93.06 84 GLN A C 1
ATOM 686 O O . GLN A 1 84 ? -6.000 -6.073 10.988 1.00 93.06 84 GLN A O 1
ATOM 691 N N . LYS A 1 85 ? -4.551 -7.641 11.672 1.00 96.00 85 LYS A N 1
ATOM 692 C CA . LYS A 1 85 ? -5.185 -7.826 12.984 1.00 96.00 85 LYS A CA 1
ATOM 693 C C . LYS A 1 85 ? -5.104 -6.554 13.835 1.00 96.00 85 LYS A C 1
ATOM 695 O O . LYS A 1 85 ? -6.099 -6.173 14.445 1.00 96.00 85 LYS A O 1
ATOM 700 N N . ASN A 1 86 ? -3.938 -5.911 13.873 1.00 94.19 86 ASN A N 1
ATOM 701 C CA . ASN A 1 86 ? -3.736 -4.680 14.639 1.00 94.19 86 ASN A CA 1
ATOM 702 C C . ASN A 1 86 ? -4.551 -3.518 14.059 1.00 94.19 86 ASN A C 1
ATOM 704 O O . ASN A 1 86 ? -5.183 -2.781 14.809 1.00 94.19 86 ASN A O 1
ATOM 708 N N . LEU A 1 87 ? -4.585 -3.397 12.731 1.00 92.12 87 LEU A N 1
ATOM 709 C CA . LEU A 1 87 ? -5.366 -2.384 12.032 1.00 92.12 87 LEU A CA 1
ATOM 710 C C . LEU A 1 87 ? -6.862 -2.541 12.319 1.00 92.12 87 LEU A C 1
ATOM 712 O O . LEU A 1 87 ? -7.521 -1.565 12.652 1.00 92.12 87 LEU A O 1
ATOM 716 N N . ARG A 1 88 ? -7.382 -3.772 12.281 1.00 96.38 88 ARG A N 1
ATOM 717 C CA . ARG A 1 88 ? -8.775 -4.062 12.645 1.00 96.38 88 ARG A CA 1
ATOM 718 C C . ARG A 1 88 ? -9.092 -3.674 14.087 1.00 96.38 88 ARG A C 1
ATOM 720 O O . ARG A 1 88 ? -10.114 -3.048 14.332 1.00 96.38 88 ARG A O 1
ATOM 727 N N . ALA A 1 89 ? -8.209 -4.007 15.030 1.00 94.44 89 ALA A N 1
ATOM 728 C CA . ALA A 1 89 ? -8.384 -3.613 16.428 1.00 94.44 89 ALA A CA 1
ATOM 729 C C . ALA A 1 89 ? -8.420 -2.084 16.593 1.00 94.44 89 ALA A C 1
ATOM 731 O O . ALA A 1 89 ? -9.247 -1.572 17.341 1.00 94.44 89 ALA A O 1
ATOM 732 N N . PHE A 1 90 ? -7.566 -1.359 15.865 1.00 94.06 90 PHE A N 1
ATOM 733 C CA . PHE A 1 90 ? -7.578 0.101 15.842 1.00 94.06 90 PHE A CA 1
ATOM 734 C C . PHE A 1 90 ? -8.884 0.663 15.264 1.00 94.06 90 PHE A C 1
ATOM 736 O O . PHE A 1 90 ? -9.516 1.497 15.904 1.00 94.06 90 PHE A O 1
ATOM 743 N N . VAL A 1 91 ? -9.331 0.181 14.104 1.00 93.12 91 VAL A N 1
ATOM 744 C CA . VAL A 1 91 ? -10.581 0.640 13.474 1.00 93.12 91 VAL A CA 1
ATOM 745 C C . VAL A 1 91 ? -11.783 0.418 14.397 1.00 93.12 91 VAL A C 1
ATOM 747 O O . VAL A 1 91 ? -12.543 1.351 14.636 1.00 93.12 91 VAL A O 1
ATOM 750 N N . HIS A 1 92 ? -11.887 -0.758 15.020 1.00 96.56 92 HIS A N 1
ATOM 751 C CA . HIS A 1 92 ? -12.951 -1.035 15.989 1.00 96.56 92 HIS A CA 1
ATOM 752 C C . HIS A 1 92 ? -12.841 -0.169 17.253 1.00 96.56 92 HIS A C 1
ATOM 754 O O . HIS A 1 92 ? -13.855 0.153 17.862 1.00 96.56 92 HIS A O 1
ATOM 760 N N . SER A 1 93 ? -11.633 0.248 17.657 1.00 95.69 93 SER A N 1
ATOM 761 C CA . SER A 1 93 ? -11.467 1.174 18.788 1.00 95.69 93 SER A CA 1
ATOM 762 C C . SER A 1 93 ? -12.017 2.581 18.513 1.00 95.69 93 SER A C 1
ATOM 764 O O . SER A 1 93 ? -12.237 3.337 19.455 1.00 95.69 93 SER A O 1
ATOM 766 N N . LEU A 1 94 ? -12.270 2.914 17.241 1.00 94.12 94 LEU A N 1
ATOM 767 C CA . LEU A 1 94 ? -12.949 4.137 16.805 1.00 94.12 94 LEU A CA 1
ATOM 768 C C . LEU A 1 94 ? -14.474 3.965 16.672 1.00 94.12 94 LEU A C 1
ATOM 770 O O . LEU A 1 94 ? -15.117 4.850 16.114 1.00 94.12 94 LEU A O 1
ATOM 774 N N . ASP A 1 95 ? -15.035 2.838 17.128 1.00 95.12 95 ASP A N 1
ATOM 775 C CA . ASP A 1 95 ? -16.446 2.458 16.939 1.00 95.12 95 ASP A CA 1
ATOM 776 C C . ASP A 1 95 ? -16.858 2.394 15.455 1.00 95.12 95 ASP A C 1
ATOM 778 O O . ASP A 1 95 ? -17.958 2.768 15.054 1.00 95.12 95 ASP A O 1
ATOM 782 N N . LYS A 1 96 ? -15.924 1.947 14.607 1.00 92.75 96 LYS A N 1
ATOM 783 C CA . LYS A 1 96 ? -16.131 1.742 13.170 1.00 92.75 96 LYS A CA 1
ATOM 784 C C . LYS A 1 96 ? -15.934 0.273 12.812 1.00 92.75 96 LYS A C 1
ATOM 786 O O . LYS A 1 96 ? -14.994 -0.360 13.291 1.00 92.75 96 LYS A O 1
ATOM 791 N N . ASP A 1 97 ? -16.762 -0.236 11.906 1.00 92.81 97 ASP A N 1
ATOM 792 C CA . ASP A 1 97 ? -16.605 -1.584 11.340 1.00 92.81 97 ASP A CA 1
ATOM 793 C C . ASP A 1 97 ? -15.549 -1.629 10.222 1.00 92.81 97 ASP A C 1
ATOM 795 O O . ASP A 1 97 ? -14.846 -2.626 10.063 1.00 92.81 97 ASP A O 1
ATOM 799 N N . ASP A 1 98 ? -15.423 -0.546 9.449 1.00 91.62 98 ASP A N 1
ATOM 800 C CA . ASP A 1 98 ? -14.395 -0.324 8.425 1.00 91.62 98 ASP A CA 1
ATOM 801 C C . ASP A 1 98 ? -14.244 1.196 8.168 1.00 91.62 98 ASP A C 1
ATOM 803 O O . ASP A 1 98 ? -14.981 2.010 8.729 1.00 91.62 98 ASP A O 1
ATOM 807 N N . ILE A 1 99 ? -13.282 1.601 7.339 1.00 87.56 99 ILE A N 1
ATOM 808 C CA . ILE A 1 99 ? -13.032 2.996 6.954 1.00 87.56 99 ILE A CA 1
ATOM 809 C C . ILE A 1 99 ? -13.008 3.090 5.432 1.00 87.56 99 ILE A C 1
ATOM 811 O O . ILE A 1 99 ? -12.205 2.406 4.797 1.00 87.56 99 ILE A O 1
ATOM 815 N N . ALA A 1 100 ? -13.857 3.934 4.843 1.00 84.50 100 ALA A N 1
ATOM 816 C CA . ALA A 1 100 ? -13.795 4.203 3.412 1.00 84.50 100 ALA A CA 1
ATOM 817 C C . ALA A 1 100 ? -12.511 4.978 3.074 1.00 84.50 100 ALA A C 1
ATOM 819 O O . ALA A 1 100 ? -12.077 5.835 3.838 1.00 84.50 100 ALA A O 1
ATOM 820 N N . PHE A 1 101 ? -11.886 4.702 1.929 1.00 77.75 101 PHE A N 1
ATOM 821 C CA . PHE A 1 101 ? -10.653 5.386 1.531 1.00 77.75 101 PHE A CA 1
ATOM 822 C C . PHE A 1 101 ? -10.843 6.891 1.347 1.00 77.75 101 PHE A C 1
ATOM 824 O O . PHE A 1 101 ? -9.937 7.645 1.675 1.00 77.75 101 PHE A O 1
ATOM 831 N N . GLU A 1 102 ? -12.019 7.327 0.900 1.00 74.62 102 GLU A N 1
ATOM 832 C CA . GLU A 1 102 ? -12.368 8.749 0.792 1.00 74.62 102 GLU A CA 1
ATOM 833 C C . GLU A 1 102 ? -12.431 9.473 2.148 1.00 74.62 102 GLU A C 1
ATOM 835 O O . GLU A 1 102 ? -12.220 10.682 2.201 1.00 74.62 102 GLU A O 1
ATOM 840 N N . ASP A 1 103 ? -12.645 8.737 3.245 1.00 80.44 103 ASP A N 1
ATOM 841 C CA . ASP A 1 103 ? -12.680 9.284 4.606 1.00 80.44 103 ASP A CA 1
ATOM 842 C C . ASP A 1 103 ? -11.285 9.379 5.248 1.00 80.44 103 ASP A C 1
ATOM 844 O O . ASP A 1 103 ? -11.135 9.956 6.330 1.00 80.44 103 ASP A O 1
ATOM 848 N N . ILE A 1 104 ? -10.256 8.789 4.628 1.00 76.88 104 ILE A N 1
ATOM 849 C CA . ILE A 1 104 ? -8.880 8.878 5.119 1.00 76.88 104 ILE A CA 1
ATOM 850 C C . ILE A 1 104 ? -8.306 10.216 4.660 1.00 76.88 104 ILE A C 1
ATOM 852 O O . ILE A 1 104 ? -8.188 10.487 3.470 1.00 76.88 104 ILE A O 1
ATOM 856 N N . ASN A 1 105 ? -7.909 11.054 5.610 1.00 70.25 105 ASN A N 1
ATOM 857 C CA . ASN A 1 105 ? -7.202 12.297 5.329 1.00 70.25 105 ASN A CA 1
ATOM 858 C C . ASN A 1 105 ? -5.848 12.315 6.055 1.00 70.25 105 ASN A C 1
ATOM 860 O O . ASN A 1 105 ? -5.625 11.546 6.988 1.00 70.25 105 ASN A O 1
ATOM 864 N N . GLU A 1 106 ? -4.927 13.151 5.576 1.00 51.25 106 GLU A N 1
ATOM 865 C CA . GLU A 1 106 ? -3.562 13.284 6.115 1.00 51.25 106 GLU A CA 1
ATOM 866 C C . GLU A 1 106 ? -3.446 14.329 7.244 1.00 51.25 106 GLU A C 1
ATOM 868 O O . GLU A 1 106 ? -2.330 14.709 7.597 1.00 51.25 106 GLU A O 1
ATOM 873 N N . ASN A 1 107 ? -4.569 14.815 7.791 1.00 39.25 107 ASN A N 1
ATOM 874 C CA . ASN A 1 107 ? -4.565 15.873 8.809 1.00 39.25 107 ASN A CA 1
ATOM 875 C C . ASN A 1 107 ? -4.288 15.351 10.223 1.00 39.25 107 ASN A C 1
ATOM 877 O O . ASN A 1 107 ? -4.841 14.293 10.599 1.00 39.25 107 ASN A O 1
#

Solvent-accessible surface area (backbone atoms only — not comparable to full-atom values): 6250 Å² total; per-residue (Å²): 119,40,82,92,78,73,39,52,95,46,68,69,59,34,54,53,49,52,51,51,53,48,53,52,49,52,56,44,52,54,40,35,76,73,42,73,55,79,51,75,66,50,52,55,31,51,76,65,77,38,92,61,90,51,62,33,52,55,66,38,45,51,54,53,31,55,56,32,62,80,41,96,45,61,68,61,22,55,51,44,46,54,51,47,54,53,51,51,54,53,41,47,73,70,78,31,96,64,45,48,44,78,75,62,72,95,124

Foldseek 3Di:
DPPVVQDDPDPVVRVVSVVVVVVLVVLVVVCCVQAVDDDPVLSVCVVVVHDQPDQWDLVNLVSSLVVVVPDPNVVVNVVSVVVSVVVCVVCVVVVHNIGGSVNDDPD

Organism: NCBI:txid165179

pLDDT: mean 81.44, std 9.94, range [39.25, 96.56]

Radius of gyration: 17.03 Å; Cα contacts (8 Å, |Δi|>4): 83; chains: 1; bounding box: 40×34×45 Å

Secondary structure (DSSP, 8-state):
-BTTTTB-S-HHHHHHHHHHHHHHHHHHHHHHHHHS---HHHHHHHTTT------BHHHHHHHHHHHHHTSS-HHHHHHHHHHHHHHHHHHHHTT-S--BGGG----

=== Feature glossary ===
Annotated list of the representations used here:

Nearest PDB structures. The Foldseek neighbor list gives the closest experimentally determined structures in the PDB, ranked by structural alignment. TM-score near 1 means near-identical fold; near 0.3 means only rough topology match. This is how one finds what a novel AlphaFold prediction most resembles in the solved-structure universe.

Foldseek 3Di. Foldseek's 3Di representation compresses backbone geometry into a per-residue letter drawn from a learned twenty-state alphabet. It captures the tertiary interaction pattern around each residue — which residues are packed against it in space, regardless of where they are in sequence.

Radius of gyration, Cα contacts, bounding box. Radius of gyration (Rg) is the root-mean-square distance of Cα atoms from their centroid — a single number for overall size and compactness. A globular domain of N residues has Rg ≈ 2.2·N^0.38 Å; an extended or disordered chain has a much larger Rg. The Cα contact count is the number of residue pairs whose Cα atoms are within 8 Å and are more than four positions apart in sequence — a standard proxy for tertiary packing density. The bounding box is the smallest axis-aligned box enclosing all Cα atoms.

InterPro / GO / CATH / organism. The annotation block draws on four external resources. InterPro: which protein families and domains the sequence belongs to. GO: standardized terms for what the protein does, what process it participates in, and where in the cell it acts. CATH: which structural fold it has in the CATH hierarchy. Organism: the species of origin.

mmCIF coordinates. The mmCIF block holds the 3D Cartesian coordinates of each backbone atom (N, Cα, C, O) in ångströms. mmCIF is the PDB's canonical archive format — a tagged-loop text representation of the atomic model.

pLDDT. pLDDT is the predicted lDDT-Cα score: AlphaFold's confidence that the local environment of each residue (all inter-atomic distances within 15 Å) is correctly placed. It is a per-residue number between 0 and 100, with higher meaning more reliable.

Backbone torsions (φ/ψ). φ (phi) and ψ (psi) are the two rotatable backbone dihedrals per residue: φ is the C(i-1)–N–Cα–C torsion, ψ is the N–Cα–C–N(i+1) torsion, both in degrees on (−180°, 180°]. α-helical residues cluster near (−60°, −45°); β-strand residues near (−120°, +130°). A Ramachandran plot is simply a scatter of (φ, ψ) for every residue.

B-factor. For experimental (PDB) structures, the B-factor (temperature factor) quantifies the positional spread of each atom in the crystal — a combination of thermal vibration and static disorder — in units of Å². High B-factors mark flexible loops or poorly resolved regions; low B-factors mark the rigid, well-ordered core.

Secondary structure (3-state, P-SEA). SS3 is a coarse helix/strand/coil call (letters a/b/c) made by the P-SEA algorithm from inter-Cα distances and dihedrals. It is less detailed than DSSP but needs only Cα positions.

Predicted aligned error. Predicted aligned error is AlphaFold's pairwise confidence. Unlike pLDDT (per-residue), PAE is per-residue-pair and captures whether two parts of the structure are correctly placed relative to each other. Units are ångströms of expected positional error.

Solvent-accessible surface area. Solvent-accessible surface area (SASA) is the area in Å² traced out by the centre of a 1.4 Å probe sphere (a water molecule) rolled over the protein's van der Waals surface (Shrake–Rupley / Lee–Richards construction). Buried residues have near-zero SASA; fully exposed residues can exceed 200 Å². The total SASA scales roughly with the number of surface residues.

Secondary structure (8-state, DSSP). The SS8 string is DSSP's per-residue secondary-structure call. α-helix (H) means an i→i+4 H-bond ladder; β-strand (E) means the residue participates in a β-sheet; 3₁₀ (G) and π (I) are tighter and wider helices; T/S are turns/bends; '-' is loop.

Rendered structure images. Structure images are PyMOL renders from six orthogonal camera directions. Cartoon representation draws helices as coils and strands as arrows; sticks shows the backbone as bonds; surface shows the solvent-excluded envelope. Rainbow coloring maps sequence position to hue (blue→red, N→C); chain coloring assigns a distinct color per polypeptide.

Sequence. The amino-acid sequence is the protein's primary structure: the linear order of residues from the N-terminus to the C-terminus, written in one-letter code. Everything else here — the 3D coordinates, the secondary structure, the domain annotations — is ultimately a consequence of this string.

Contact-map, Ramachandran, and PAE plots. Three diagnostic plots accompany the record. The Cα contact map visualizes the tertiary structure as a 2D adjacency matrix (8 Å cutoff, sequence-local contacts suppressed). The Ramachandran plot shows the distribution of backbone (φ, ψ) torsions, with points in the α and β basins reflecting secondary structure content. The PAE plot shows AlphaFold's inter-residue confidence as a color matrix.